Protein AF-A0A3E2TMJ0-F1 (afdb_monomer_lite)

Secondary structure (DSSP, 8-state):
--HHHHHHHHHHHHHHHHHHHHHHHHHHHHTT-TTHHHHHHHHHHHHHHHHHHHHHHHTT-

Organism: NCBI:txid1755241

Radius of gyration: 14.2 Å; chains: 1; bounding box: 30×23×39 Å

pLDDT: mean 91.12, std 9.24, range [55.16, 98.0]

Sequence (61 aa):
MNKNNLDDLEFLTSVITTMLLLVITYLQYQKNRPFWWIILIVSITMAANAYIKYNKIEKKN

Foldseek 3Di:
DDPLVVLVVLLVVLVVVLVVLVVQLVVCVVVVPPPSVVSVVVSVVSVVVSVVSVVVNVVVD

Structure (mmCIF, N/CA/C/O backbone):
data_AF-A0A3E2TMJ0-F1
#
_entry.id   AF-A0A3E2TMJ0-F1
#
loop_
_atom_site.group_PDB
_atom_site.id
_atom_site.type_symbol
_atom_site.label_atom_id
_atom_site.label_alt_id
_atom_site.label_comp_id
_atom_site.label_asym_id
_atom_site.label_entity_id
_atom_site.label_seq_id
_atom_site.pdbx_PDB_ins_code
_atom_site.Cartn_x
_atom_site.Cartn_y
_atom_site.Cartn_z
_atom_site.occupancy
_atom_site.B_iso_or_equiv
_atom_site.auth_seq_id
_atom_site.auth_comp_id
_atom_site.auth_asym_id
_atom_site.auth_atom_id
_atom_site.pdbx_PDB_model_num
ATOM 1 N N . MET A 1 1 ? 15.716 19.433 -14.230 1.00 55.16 1 MET A N 1
ATOM 2 C CA . MET A 1 1 ? 15.717 18.159 -13.475 1.00 55.16 1 MET A CA 1
ATOM 3 C C . MET A 1 1 ? 15.486 17.032 -14.473 1.00 55.16 1 MET A C 1
ATOM 5 O O . MET A 1 1 ? 14.633 17.198 -15.336 1.00 55.16 1 MET A O 1
ATOM 9 N N . ASN A 1 2 ? 16.289 15.965 -14.453 1.00 71.31 2 ASN A N 1
ATOM 10 C CA . ASN A 1 2 ? 16.205 14.902 -15.462 1.00 71.31 2 ASN A CA 1
ATOM 11 C C . ASN A 1 2 ? 14.897 14.103 -15.299 1.00 71.31 2 ASN A C 1
ATOM 13 O O . ASN A 1 2 ? 14.560 13.714 -14.183 1.00 71.31 2 ASN A O 1
ATOM 17 N N . LYS A 1 3 ? 14.161 13.865 -16.392 1.00 70.38 3 LYS A N 1
ATOM 18 C CA . LYS A 1 3 ? 12.829 13.229 -16.364 1.00 70.38 3 LYS A CA 1
ATOM 19 C C . LYS A 1 3 ? 12.873 11.788 -15.845 1.00 70.38 3 LYS A C 1
ATOM 21 O O . LYS A 1 3 ? 11.955 11.373 -15.149 1.00 70.38 3 LYS A O 1
ATOM 26 N N . ASN A 1 4 ? 13.962 11.070 -16.113 1.00 75.31 4 ASN A N 1
ATOM 27 C CA . ASN A 1 4 ? 14.151 9.702 -15.626 1.00 75.31 4 ASN A CA 1
ATOM 28 C C . ASN A 1 4 ? 14.297 9.658 -14.096 1.00 75.31 4 ASN A C 1
ATOM 30 O O . ASN A 1 4 ? 13.655 8.849 -13.444 1.00 75.31 4 ASN A O 1
ATOM 34 N N . ASN A 1 5 ? 15.018 10.618 -13.508 1.00 81.25 5 ASN A N 1
ATOM 35 C CA . ASN A 1 5 ? 15.193 10.693 -12.055 1.00 81.25 5 ASN A CA 1
ATOM 36 C C . ASN A 1 5 ? 13.868 10.971 -11.318 1.00 81.25 5 ASN A C 1
ATOM 38 O O . ASN A 1 5 ? 13.725 10.603 -10.157 1.00 81.25 5 ASN A O 1
ATOM 42 N N . LEU A 1 6 ? 12.917 11.651 -11.970 1.00 86.12 6 LEU A N 1
ATOM 43 C CA . LEU A 1 6 ? 11.583 11.899 -11.417 1.00 86.12 6 LEU A CA 1
ATOM 44 C C . LEU A 1 6 ? 10.713 10.638 -11.456 1.00 86.12 6 LEU A C 1
ATOM 46 O O . LEU A 1 6 ? 10.053 10.346 -10.464 1.00 86.12 6 LEU A O 1
ATOM 50 N N . ASP A 1 7 ? 10.747 9.885 -12.562 1.00 84.94 7 ASP A N 1
ATOM 51 C CA . ASP A 1 7 ? 10.022 8.613 -12.693 1.00 84.94 7 ASP A CA 1
ATOM 52 C C . ASP A 1 7 ? 10.496 7.598 -11.623 1.00 84.94 7 ASP A C 1
ATOM 54 O O . ASP A 1 7 ? 9.671 6.975 -10.949 1.00 84.94 7 ASP A O 1
ATOM 58 N N . ASP A 1 8 ? 11.812 7.498 -11.397 1.00 86.94 8 ASP A N 1
ATOM 59 C CA . ASP A 1 8 ? 12.397 6.605 -10.385 1.00 86.94 8 ASP A CA 1
ATOM 60 C C . ASP A 1 8 ? 12.060 7.042 -8.952 1.00 86.94 8 ASP A C 1
ATOM 62 O O . ASP A 1 8 ? 11.699 6.216 -8.108 1.00 86.94 8 ASP A O 1
ATOM 66 N N . LEU A 1 9 ? 12.131 8.349 -8.670 1.00 91.00 9 LEU A N 1
ATOM 67 C CA . LEU A 1 9 ? 11.776 8.900 -7.360 1.00 91.00 9 LEU A CA 1
ATOM 68 C C . LEU A 1 9 ? 10.290 8.681 -7.056 1.00 91.00 9 LEU A C 1
ATOM 70 O O . LEU A 1 9 ? 9.930 8.318 -5.934 1.00 91.00 9 LEU A O 1
ATOM 74 N N . GLU A 1 10 ? 9.422 8.870 -8.048 1.00 90.19 10 GLU A N 1
ATOM 75 C CA . GLU A 1 10 ? 7.993 8.608 -7.921 1.00 90.19 10 GLU A CA 1
ATOM 76 C C . GLU A 1 10 ? 7.697 7.130 -7.651 1.00 90.19 10 GLU A C 1
ATOM 78 O O . GLU A 1 10 ? 6.826 6.823 -6.829 1.00 90.19 10 GLU A O 1
ATOM 83 N N . PHE A 1 11 ? 8.402 6.216 -8.323 1.00 92.56 11 PHE A N 1
ATOM 84 C CA . PHE A 1 11 ? 8.275 4.785 -8.070 1.00 92.56 11 PHE A CA 1
ATOM 85 C C . PHE A 1 11 ? 8.726 4.433 -6.649 1.00 92.56 11 PHE A C 1
ATOM 87 O O . PHE A 1 11 ? 7.935 3.871 -5.887 1.00 92.56 11 PHE A O 1
ATOM 94 N N . LEU A 1 12 ? 9.934 4.841 -6.251 1.00 93.81 12 LEU A N 1
ATOM 95 C CA . LEU A 1 12 ? 10.460 4.601 -4.905 1.00 93.81 12 LEU A CA 1
ATOM 96 C C . LEU A 1 12 ? 9.504 5.133 -3.830 1.00 93.81 12 LEU A C 1
ATOM 98 O O . LEU A 1 12 ? 9.160 4.420 -2.886 1.00 93.81 12 LEU A O 1
ATOM 102 N N . THR A 1 13 ? 9.017 6.362 -4.012 1.00 94.50 13 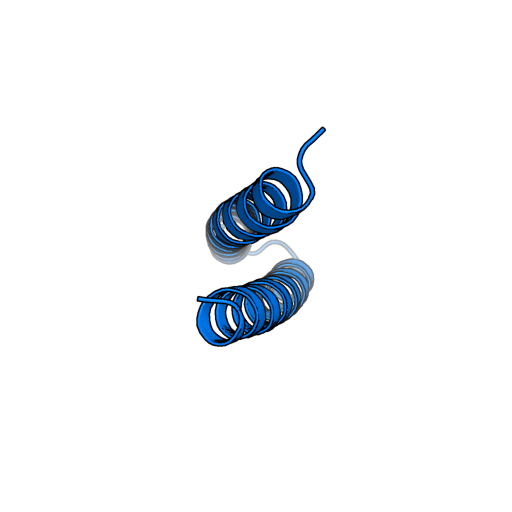THR A N 1
ATOM 103 C CA . THR A 1 13 ? 8.050 6.979 -3.097 1.00 94.50 13 THR A CA 1
ATOM 104 C C . THR A 1 13 ? 6.775 6.144 -3.011 1.00 94.50 13 THR A C 1
ATOM 106 O O . THR A 1 13 ? 6.307 5.861 -1.912 1.00 94.50 13 THR A O 1
ATOM 109 N N . SER A 1 14 ? 6.238 5.678 -4.143 1.00 94.00 14 SER A N 1
ATOM 110 C CA . SER A 1 14 ? 5.013 4.870 -4.152 1.00 94.00 14 SER A CA 1
ATOM 111 C C . SER A 1 14 ? 5.151 3.536 -3.415 1.00 94.00 14 SER A C 1
ATOM 113 O O . SER A 1 14 ? 4.232 3.137 -2.693 1.00 94.00 14 SER A O 1
ATOM 115 N N . VAL A 1 15 ? 6.311 2.884 -3.520 1.00 95.75 15 VAL A N 1
ATOM 116 C CA . VAL A 1 15 ? 6.620 1.642 -2.797 1.00 95.75 15 VAL A CA 1
ATOM 117 C C . VAL A 1 15 ? 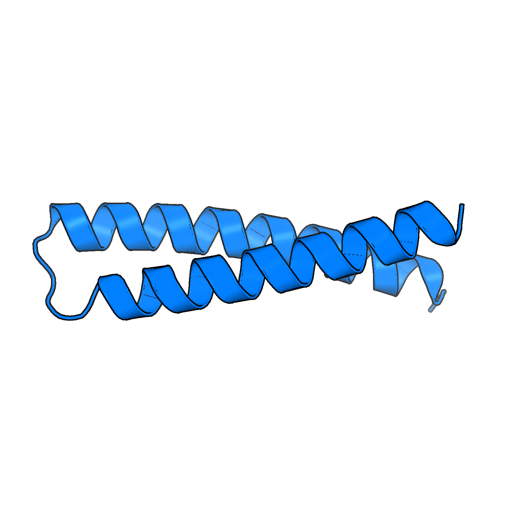6.700 1.902 -1.293 1.00 95.75 15 VAL A C 1
ATOM 119 O O . VAL A 1 15 ? 6.039 1.210 -0.514 1.00 95.75 15 VAL A O 1
ATOM 122 N N . ILE A 1 16 ? 7.439 2.938 -0.882 1.00 96.88 16 ILE A N 1
ATOM 123 C CA . ILE A 1 16 ? 7.586 3.314 0.533 1.00 96.88 16 ILE A CA 1
ATOM 124 C C . ILE A 1 16 ? 6.224 3.669 1.140 1.00 96.88 16 ILE A C 1
ATOM 126 O O . ILE A 1 16 ? 5.876 3.176 2.215 1.00 96.88 16 ILE A O 1
ATOM 130 N N . THR A 1 17 ? 5.414 4.475 0.447 1.00 96.31 17 THR A N 1
ATOM 131 C CA . THR A 1 17 ? 4.065 4.830 0.906 1.00 96.31 17 THR A CA 1
ATOM 132 C C . THR A 1 17 ? 3.176 3.597 1.044 1.00 96.31 17 THR A C 1
ATOM 134 O O . THR A 1 17 ? 2.474 3.472 2.044 1.00 96.31 17 THR A O 1
ATOM 137 N N . THR A 1 18 ? 3.229 2.661 0.092 1.00 97.00 18 THR A N 1
ATOM 138 C CA . THR A 1 18 ? 2.457 1.411 0.164 1.00 97.00 18 THR A CA 1
ATOM 139 C C . THR A 1 18 ? 2.834 0.597 1.404 1.00 97.00 18 THR A C 1
ATOM 141 O O . THR A 1 18 ? 1.949 0.169 2.145 1.00 97.00 18 THR A O 1
ATOM 144 N N . MET A 1 19 ? 4.133 0.437 1.689 1.00 97.31 19 MET A N 1
ATOM 145 C CA . MET A 1 19 ? 4.597 -0.248 2.903 1.00 97.31 19 MET A CA 1
ATOM 146 C C . MET A 1 19 ? 4.093 0.429 4.183 1.00 97.31 19 MET A C 1
ATOM 148 O O . MET A 1 19 ? 3.575 -0.247 5.072 1.00 97.31 19 MET A O 1
ATOM 152 N N . LEU A 1 20 ? 4.199 1.757 4.274 1.00 97.94 20 LEU A N 1
ATOM 153 C CA . LEU A 1 20 ? 3.729 2.505 5.443 1.00 97.94 20 LEU A CA 1
ATOM 154 C C . LEU A 1 20 ? 2.215 2.369 5.640 1.00 97.94 20 LEU A C 1
ATOM 156 O O . LEU A 1 20 ? 1.761 2.161 6.766 1.00 97.94 20 LEU A O 1
ATOM 160 N N . LEU A 1 21 ? 1.431 2.435 4.561 1.00 97.62 21 LEU A N 1
ATOM 161 C CA . LEU A 1 21 ? -0.019 2.265 4.629 1.00 97.62 21 LEU A CA 1
ATOM 162 C C . LEU A 1 21 ? -0.409 0.858 5.099 1.00 97.62 21 LEU A C 1
ATOM 164 O O . LEU A 1 21 ? -1.326 0.734 5.911 1.00 97.62 21 LEU A O 1
ATOM 168 N N . LEU A 1 22 ? 0.309 -0.186 4.676 1.00 97.31 22 LEU A N 1
ATOM 169 C CA . LEU A 1 22 ? 0.084 -1.552 5.161 1.00 97.31 22 LEU A CA 1
ATOM 170 C C . LEU A 1 22 ? 0.396 -1.687 6.656 1.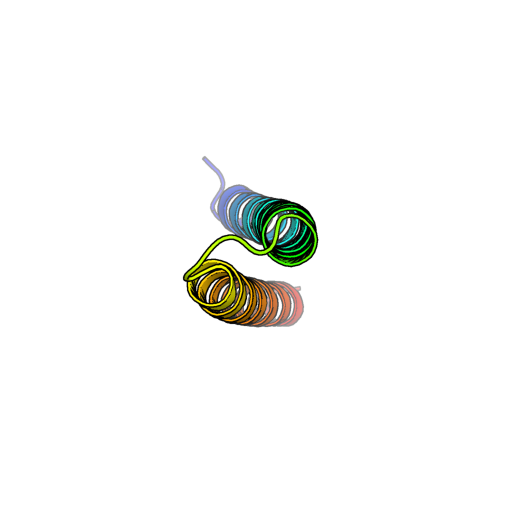00 97.31 22 LEU A C 1
ATOM 172 O O . LEU A 1 22 ? -0.401 -2.268 7.394 1.00 97.31 22 LEU A O 1
ATOM 176 N N . VAL A 1 23 ? 1.502 -1.098 7.125 1.00 98.00 23 VAL A N 1
ATOM 177 C CA . VAL A 1 23 ? 1.850 -1.078 8.557 1.00 98.00 23 VAL A CA 1
ATOM 178 C C . VAL A 1 23 ? 0.768 -0.362 9.366 1.00 98.00 23 VAL A C 1
ATOM 180 O O . VAL A 1 23 ? 0.297 -0.888 10.375 1.00 98.00 23 VAL A O 1
ATOM 183 N N . ILE A 1 24 ? 0.316 0.807 8.909 1.00 97.12 24 ILE A N 1
ATOM 184 C CA . ILE A 1 24 ? -0.756 1.557 9.574 1.00 97.12 24 ILE A CA 1
ATOM 185 C C . ILE A 1 24 ? -2.061 0.755 9.556 1.00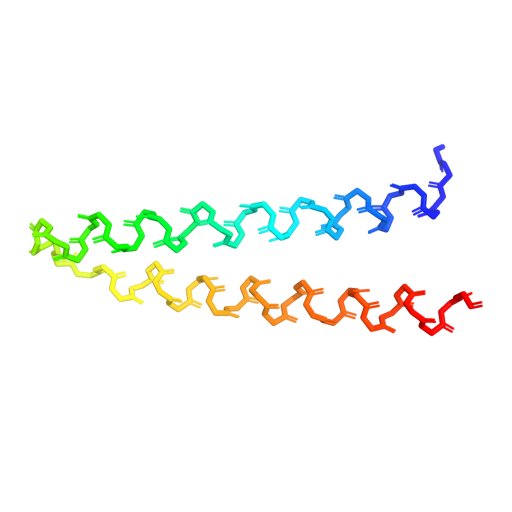 97.12 24 ILE A C 1
ATOM 187 O O . ILE A 1 24 ? -2.721 0.654 10.588 1.00 97.12 24 ILE A O 1
ATOM 191 N N . THR A 1 25 ? -2.418 0.144 8.426 1.00 97.62 25 THR A N 1
ATOM 192 C CA . THR A 1 25 ? -3.614 -0.703 8.299 1.00 97.62 25 THR A CA 1
ATOM 193 C C . THR A 1 25 ? -3.588 -1.829 9.328 1.00 97.62 25 THR A C 1
ATOM 195 O O . THR A 1 25 ? -4.570 -2.026 10.042 1.00 97.62 25 THR A O 1
ATOM 198 N N . TYR A 1 26 ? -2.452 -2.516 9.464 1.00 97.38 26 TYR A N 1
ATOM 199 C CA . TYR A 1 26 ? -2.275 -3.591 10.437 1.00 97.38 26 TYR A CA 1
ATOM 200 C C . TYR A 1 26 ? -2.421 -3.105 11.886 1.00 97.38 26 TYR A C 1
ATOM 202 O O . TYR A 1 26 ? -3.140 -3.716 12.678 1.00 97.38 26 TYR A O 1
ATOM 210 N N . LEU A 1 27 ? -1.801 -1.973 12.235 1.00 97.94 27 LEU A N 1
ATOM 211 C CA . LEU A 1 27 ? -1.923 -1.385 13.574 1.00 97.94 27 LEU A CA 1
ATOM 212 C C . LEU A 1 27 ? -3.364 -0.957 13.892 1.00 97.94 27 LEU A C 1
ATOM 214 O O . LEU A 1 27 ? -3.825 -1.122 15.023 1.00 97.94 27 LEU A O 1
ATOM 218 N N . GLN A 1 28 ? -4.085 -0.417 12.908 1.00 96.75 28 GLN A N 1
ATOM 219 C CA . GLN A 1 28 ? -5.478 0.007 13.067 1.00 96.75 28 GLN A CA 1
ATOM 220 C C . GLN A 1 28 ? -6.426 -1.192 13.179 1.00 96.75 28 GLN A C 1
ATOM 222 O O . GLN A 1 28 ? -7.347 -1.156 13.999 1.00 96.75 28 GLN A O 1
ATOM 227 N N . TYR A 1 29 ? -6.156 -2.260 12.422 1.00 96.62 29 TYR A N 1
ATOM 228 C CA . TYR A 1 29 ? -6.843 -3.543 12.535 1.00 96.62 29 TYR A CA 1
ATOM 229 C C . TYR A 1 29 ? -6.668 -4.145 13.935 1.00 96.62 29 TYR A C 1
A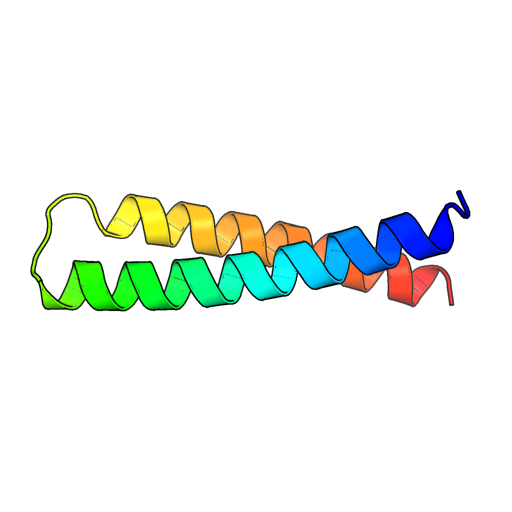TOM 231 O O . TYR A 1 29 ? -7.662 -4.432 14.596 1.00 96.62 29 TYR A O 1
ATOM 239 N N . GLN A 1 30 ? -5.431 -4.234 14.445 1.00 97.81 30 GLN A N 1
ATOM 240 C CA . GLN A 1 30 ? -5.173 -4.750 15.798 1.00 97.81 30 GLN A CA 1
ATOM 241 C C . GLN A 1 30 ? -5.895 -3.959 16.895 1.00 97.81 30 GLN A C 1
ATOM 243 O O . GLN A 1 30 ? -6.345 -4.527 17.886 1.00 97.81 30 GLN A O 1
ATOM 248 N N . LYS A 1 31 ? -6.017 -2.639 16.728 1.00 97.00 31 LYS A N 1
ATOM 249 C CA . LYS A 1 31 ? -6.705 -1.765 17.685 1.00 97.00 31 LYS A CA 1
ATOM 250 C C . LYS A 1 31 ? -8.231 -1.757 17.522 1.00 97.00 31 LYS A C 1
ATOM 252 O O . LYS A 1 31 ? -8.877 -0.920 18.153 1.00 97.00 31 LYS A O 1
ATOM 257 N N . ASN A 1 32 ? -8.800 -2.629 16.679 1.00 94.50 32 ASN A N 1
ATOM 258 C CA . ASN A 1 32 ? -10.229 -2.679 16.347 1.00 94.50 32 ASN A CA 1
ATOM 259 C C . ASN A 1 32 ? -10.803 -1.296 15.998 1.00 94.50 32 ASN A C 1
ATOM 261 O O . ASN A 1 32 ? -11.933 -0.956 16.358 1.00 94.50 32 ASN A O 1
ATOM 265 N N . ARG A 1 33 ? -10.009 -0.452 15.325 1.00 95.31 33 ARG A N 1
ATOM 266 C CA . ARG A 1 33 ? -10.483 0.875 14.930 1.00 95.31 33 ARG A CA 1
ATOM 267 C C . ARG A 1 33 ? -11.535 0.718 13.837 1.00 95.31 33 ARG A C 1
ATOM 269 O O . ARG A 1 33 ? -11.277 0.017 12.858 1.00 95.31 33 ARG A O 1
ATOM 276 N N . PRO A 1 34 ? -12.696 1.380 13.948 1.00 92.75 34 PRO A N 1
ATOM 277 C CA . PRO A 1 34 ? -13.662 1.368 12.863 1.00 92.75 34 PRO A CA 1
ATOM 278 C C . PRO A 1 34 ? -13.021 1.969 11.604 1.00 92.75 34 PRO A C 1
ATOM 280 O O . PRO A 1 34 ? -12.158 2.843 11.691 1.00 92.75 34 PRO A O 1
ATOM 283 N N . PHE A 1 35 ? -13.434 1.483 10.433 1.00 93.81 35 PHE A N 1
ATOM 284 C CA . PHE A 1 35 ? -12.976 1.972 9.124 1.00 93.81 35 PHE A CA 1
ATOM 285 C C . PHE A 1 35 ? -11.500 1.714 8.753 1.00 93.81 35 PHE A C 1
ATOM 287 O O . PHE A 1 35 ? -11.024 2.269 7.765 1.00 93.81 35 PHE A O 1
ATOM 294 N N . TRP A 1 36 ? -10.776 0.831 9.458 1.00 95.50 36 TRP A N 1
ATOM 295 C CA . TRP A 1 36 ? -9.403 0.424 9.085 1.00 95.50 36 TRP A CA 1
ATOM 296 C C . TRP A 1 36 ? -9.288 -0.059 7.624 1.00 95.50 36 TRP A C 1
ATOM 298 O O . TRP A 1 36 ? -8.272 0.155 6.965 1.00 95.50 36 TRP A O 1
ATOM 308 N N . TRP A 1 37 ? -10.362 -0.654 7.100 1.00 94.62 37 TRP A N 1
ATOM 309 C CA . TRP A 1 37 ? -10.467 -1.156 5.732 1.00 94.62 37 TRP A CA 1
ATOM 310 C C . TRP A 1 37 ? -10.353 -0.054 4.665 1.00 94.62 37 TRP A C 1
ATOM 312 O O . TRP A 1 37 ? -9.962 -0.347 3.539 1.00 94.62 37 TRP A O 1
ATOM 322 N N . ILE A 1 38 ? -10.616 1.217 4.995 1.00 96.75 38 ILE A N 1
ATOM 323 C CA . ILE A 1 38 ? -10.395 2.338 4.064 1.00 96.75 38 ILE A CA 1
ATOM 324 C C . ILE A 1 38 ? -8.900 2.469 3.757 1.00 96.75 38 ILE A C 1
ATOM 326 O O . ILE A 1 38 ? -8.510 2.608 2.600 1.00 96.75 38 ILE A O 1
ATOM 330 N N . ILE A 1 39 ? -8.053 2.363 4.784 1.00 95.81 39 ILE A N 1
ATOM 331 C CA . ILE A 1 39 ? -6.593 2.427 4.633 1.00 95.81 39 ILE A CA 1
ATOM 332 C C . ILE A 1 39 ? -6.103 1.222 3.825 1.00 95.81 39 ILE A C 1
ATOM 334 O O . ILE A 1 39 ? -5.216 1.369 2.984 1.00 95.81 39 ILE A O 1
ATOM 338 N N . LEU A 1 40 ? -6.738 0.057 3.994 1.00 96.19 40 LEU A N 1
ATOM 339 C CA . LEU A 1 40 ? -6.458 -1.118 3.169 1.00 96.19 40 LEU A CA 1
ATOM 340 C C . LEU A 1 40 ? -6.749 -0.848 1.685 1.00 96.19 40 LEU A C 1
ATOM 342 O O . LEU A 1 40 ? -5.898 -1.124 0.843 1.00 96.19 40 LEU A O 1
ATOM 346 N N . ILE A 1 41 ? -7.908 -0.267 1.356 1.00 97.62 41 ILE A N 1
ATOM 347 C CA . ILE A 1 41 ? -8.261 0.080 -0.031 1.00 97.62 41 ILE A CA 1
ATOM 348 C C . ILE A 1 41 ? -7.235 1.053 -0.621 1.00 97.62 41 ILE A C 1
ATOM 350 O O . ILE A 1 41 ? -6.745 0.825 -1.726 1.00 97.62 41 ILE A O 1
ATOM 354 N N . VAL A 1 42 ? -6.856 2.095 0.126 1.00 96.44 42 VAL A N 1
ATOM 355 C CA . VAL A 1 42 ? -5.829 3.058 -0.309 1.00 96.44 42 VAL A CA 1
ATOM 356 C C . VAL A 1 42 ? -4.465 2.380 -0.489 1.00 96.44 42 VAL A C 1
ATOM 358 O O . VAL A 1 42 ? -3.737 2.693 -1.427 1.00 96.44 42 VAL A O 1
ATOM 361 N N . SER A 1 43 ? -4.119 1.410 0.360 1.00 96.88 43 SER A N 1
ATOM 362 C CA . SER A 1 43 ? -2.883 0.627 0.216 1.00 96.88 43 SER A CA 1
ATOM 363 C C . SER A 1 43 ? -2.876 -0.167 -1.091 1.00 96.88 43 SER A C 1
ATOM 365 O O . SER A 1 43 ? -1.874 -0.174 -1.802 1.00 96.88 43 SER A O 1
ATOM 367 N N . ILE A 1 44 ? -4.000 -0.805 -1.433 1.00 96.75 44 ILE A N 1
ATOM 368 C CA . ILE A 1 44 ? -4.147 -1.598 -2.662 1.00 96.75 44 ILE A CA 1
ATOM 369 C C . ILE A 1 44 ? -4.061 -0.701 -3.903 1.00 96.75 44 ILE A C 1
ATOM 371 O O . ILE A 1 44 ? -3.371 -1.050 -4.862 1.00 96.75 44 ILE A O 1
ATOM 375 N N . THR A 1 45 ? -4.706 0.471 -3.896 1.00 96.44 45 THR A N 1
ATOM 376 C CA . THR A 1 45 ? -4.622 1.409 -5.029 1.00 96.44 45 THR A CA 1
ATOM 377 C C . THR A 1 45 ? -3.217 1.992 -5.185 1.00 96.44 45 THR A C 1
ATOM 379 O O . THR A 1 45 ? -2.731 2.113 -6.311 1.00 96.44 45 THR A O 1
ATOM 382 N N . MET A 1 46 ? -2.521 2.280 -4.079 1.00 95.88 46 MET A N 1
ATOM 383 C CA . MET A 1 46 ? -1.123 2.718 -4.107 1.00 95.88 46 MET A CA 1
ATOM 384 C C . MET A 1 46 ? -0.197 1.624 -4.658 1.00 95.88 46 MET A C 1
ATOM 386 O O . MET A 1 46 ? 0.662 1.920 -5.491 1.00 95.88 46 MET A O 1
ATOM 390 N N . ALA A 1 47 ? -0.417 0.363 -4.272 1.00 95.19 47 ALA A N 1
ATOM 391 C CA . ALA A 1 47 ? 0.327 -0.784 -4.789 1.00 95.19 47 ALA A CA 1
ATOM 392 C C . ALA A 1 47 ? 0.116 -0.969 -6.300 1.00 95.19 47 ALA A C 1
ATOM 394 O O . ALA A 1 47 ? 1.078 -1.166 -7.042 1.00 95.19 47 ALA A O 1
ATOM 395 N N . ALA A 1 48 ? -1.128 -0.842 -6.777 1.00 95.69 48 ALA A N 1
ATOM 396 C CA . ALA A 1 48 ? -1.440 -0.892 -8.205 1.00 95.69 48 ALA A CA 1
ATOM 397 C C . ALA A 1 48 ? -0.732 0.235 -8.980 1.00 95.69 48 ALA A C 1
ATOM 399 O O . ALA A 1 48 ? -0.151 -0.006 -10.038 1.00 95.69 48 ALA A O 1
ATOM 400 N N . ASN A 1 49 ? -0.711 1.451 -8.428 1.00 93.00 49 ASN A N 1
ATOM 401 C CA . ASN A 1 49 ? 0.023 2.577 -9.006 1.00 93.00 49 ASN A CA 1
ATOM 402 C C . ASN A 1 49 ? 1.540 2.312 -9.056 1.00 93.00 49 ASN A C 1
ATOM 404 O O . ASN A 1 49 ? 2.170 2.545 -10.088 1.00 93.00 49 ASN A O 1
ATOM 408 N N . ALA A 1 50 ? 2.122 1.774 -7.980 1.00 93.69 50 ALA A N 1
ATOM 409 C CA . ALA A 1 50 ? 3.534 1.394 -7.943 1.00 93.69 50 ALA A CA 1
ATOM 410 C C . ALA A 1 50 ? 3.867 0.334 -9.007 1.00 93.69 50 ALA A C 1
ATOM 412 O O . ALA A 1 50 ? 4.857 0.474 -9.725 1.00 93.69 50 ALA A O 1
ATOM 413 N N . TYR A 1 51 ? 3.011 -0.680 -9.173 1.00 93.31 51 TYR A N 1
ATOM 414 C CA . TYR A 1 51 ? 3.185 -1.720 -10.190 1.00 93.31 51 TYR A CA 1
ATOM 415 C C . TYR A 1 51 ? 3.140 -1.163 -11.620 1.00 93.31 51 TYR A C 1
ATOM 417 O O . TYR A 1 51 ? 3.996 -1.490 -12.441 1.00 93.31 51 TYR A O 1
ATOM 425 N N . ILE A 1 52 ? 2.186 -0.276 -11.923 1.00 92.94 52 ILE A N 1
ATOM 426 C CA . ILE A 1 52 ? 2.105 0.376 -13.240 1.00 92.94 52 ILE A CA 1
ATOM 427 C C . ILE A 1 52 ? 3.380 1.186 -13.521 1.00 92.94 52 ILE A C 1
ATOM 429 O O . ILE A 1 52 ? 3.892 1.154 -14.643 1.00 92.94 52 ILE A O 1
ATOM 433 N N . LYS A 1 53 ? 3.922 1.882 -12.512 1.00 89.81 53 LYS A N 1
ATOM 434 C CA . LYS A 1 53 ? 5.176 2.640 -12.644 1.00 89.81 53 LYS A CA 1
ATOM 435 C C . LYS A 1 53 ? 6.381 1.735 -12.859 1.00 89.81 53 LYS A C 1
ATOM 437 O O . LYS A 1 53 ? 7.150 2.005 -13.776 1.00 89.81 53 LYS A O 1
ATOM 442 N N . TYR A 1 54 ? 6.499 0.650 -12.095 1.00 89.69 54 TYR A N 1
ATOM 443 C CA . TYR A 1 54 ? 7.539 -0.360 -12.295 1.00 89.69 54 TYR A CA 1
ATOM 444 C C . TYR A 1 54 ? 7.550 -0.864 -13.741 1.00 89.69 54 TYR A C 1
ATOM 446 O O . TYR A 1 54 ? 8.563 -0.774 -14.423 1.00 89.69 54 TYR A O 1
ATOM 454 N N . ASN A 1 55 ? 6.387 -1.279 -14.243 1.00 89.19 55 ASN A N 1
ATOM 455 C CA . ASN A 1 55 ? 6.238 -1.834 -15.589 1.00 89.19 55 ASN A CA 1
ATOM 456 C C . ASN A 1 55 ? 6.559 -0.789 -16.687 1.00 89.19 55 ASN A C 1
ATOM 458 O O . ASN A 1 55 ? 7.062 -1.113 -17.760 1.00 89.19 55 ASN A O 1
ATOM 462 N N . LYS A 1 56 ? 6.307 0.501 -16.422 1.00 86.62 56 LYS A N 1
ATOM 463 C CA . LYS A 1 56 ? 6.689 1.609 -17.314 1.00 86.62 56 LYS A CA 1
ATOM 464 C C . LYS A 1 56 ? 8.201 1.871 -17.320 1.00 86.62 56 LYS A C 1
ATOM 466 O O . LYS A 1 56 ? 8.728 2.220 -18.374 1.00 86.62 56 LYS A O 1
ATOM 471 N N . ILE A 1 57 ? 8.869 1.747 -16.172 1.00 85.88 57 ILE A N 1
ATOM 472 C CA . ILE A 1 57 ? 10.331 1.872 -16.052 1.00 85.88 57 ILE A CA 1
ATOM 473 C C . ILE A 1 57 ? 11.006 0.672 -16.724 1.00 85.88 57 ILE A C 1
ATOM 475 O O . ILE A 1 57 ? 11.915 0.860 -17.524 1.00 85.88 57 ILE A O 1
ATOM 479 N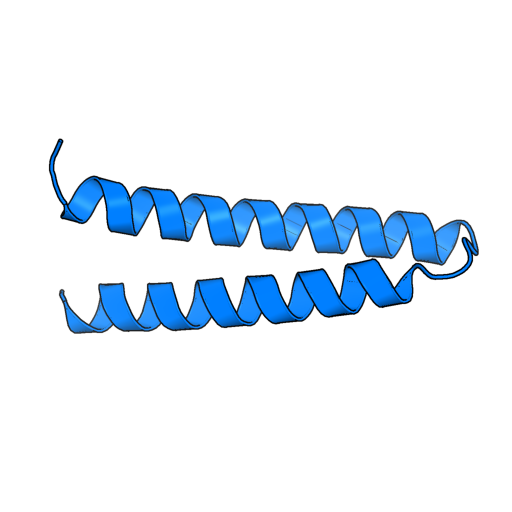 N . GLU A 1 58 ? 10.506 -0.540 -16.477 1.00 85.44 58 GLU A N 1
ATOM 480 C CA . GLU A 1 58 ? 11.002 -1.778 -17.084 1.00 85.44 58 GLU A CA 1
ATOM 481 C C . GLU A 1 58 ? 10.925 -1.734 -18.614 1.00 85.44 58 GLU A C 1
ATOM 483 O O . GLU A 1 58 ? 11.902 -2.042 -19.274 1.00 85.44 58 GLU A O 1
ATOM 488 N N . LYS A 1 59 ? 9.814 -1.257 -19.191 1.00 82.31 59 LYS A N 1
ATOM 489 C CA . LYS A 1 59 ? 9.671 -1.101 -20.653 1.00 82.31 59 LYS A CA 1
ATOM 490 C C . LYS A 1 59 ? 10.513 0.021 -21.272 1.00 82.31 59 LYS A C 1
ATOM 492 O O . LYS A 1 59 ? 10.574 0.111 -22.496 1.00 82.31 59 LYS A O 1
ATOM 497 N N . LYS A 1 60 ? 11.043 0.944 -20.464 1.00 72.94 60 LYS A N 1
ATOM 498 C CA . LYS A 1 60 ? 11.895 2.053 -20.926 1.00 72.94 60 LYS A CA 1
ATOM 499 C C . LYS A 1 60 ? 13.379 1.676 -20.969 1.00 72.94 60 LYS A C 1
ATOM 501 O O . LYS A 1 60 ? 14.114 2.348 -21.692 1.00 72.94 60 LYS A O 1
ATOM 506 N N . ASN A 1 61 ? 13.788 0.694 -20.165 1.00 57.84 61 ASN A N 1
ATOM 507 C CA . ASN A 1 61 ? 15.143 0.139 -20.120 1.00 57.84 61 ASN A CA 1
ATOM 508 C C . ASN A 1 61 ? 15.282 -1.040 -21.086 1.00 57.84 61 ASN A C 1
ATOM 510 O O . ASN A 1 61 ? 16.434 -1.292 -21.498 1.00 57.84 61 ASN A O 1
#